Protein AF-A0A0G4NE20-F1 (afdb_monomer_lite)

InterPro domains:
  IPR002293 Amino acid/polyamine transporter I [PF13520] (3-181)

Foldseek 3Di:
DQQLLVVLLVVLVVVVVVVVVVQVVLCVVDVDPLGPLVSLLVPPDPVCNVVRSVVRVVVVVVVVVVVLLVVLLVVLVVVVVVVCVVPVPDDDDPVNSVVSSVVVVVVVVVCVVPVVVVVVVVVVVVVVVVVVVCCVVVVCCVPPPDDDDPCCNNPDDDDPPPPVDSVVSSVVVSVVSVVVVVD

Sequence (183 aa):
GFAGLFWCFITTTAAYSTVVFSLAEMASMAPTSGGQYHWVSEFSPPSYQKVLSYASGWMTTLGWLASLASSVYVLAYQVQACINATNPDYAFTSWQITLLMWAILFLTVMFNTYGTPFFPQLETASLIGHIVGFFVVMIPLWVLCDKNSARDVFLTFQDQSGWENMGAAYLTSQIYIMWCCFG

Secondary structure (DSSP, 8-state):
-HHHHHHHHHHHHHHHHHHHHHHHHHHHH---TTHHHHHHHHHS-TTTHHHHHHHHHHHHHHHHHHHHHHHHHHHHHHHHHHHHHH-TT----HHHHHHHHHHHHHHHHHHHHH-GGGHHHHHHHHHHHHHHHHHHHHHHHHHHSPPPPHHHHHT-----SSSS-HHHHHHHHHHHHHHHHH-

Structure (mmCIF, N/CA/C/O backbone):
data_AF-A0A0G4NE20-F1
#
_entry.id   AF-A0A0G4NE20-F1
#
loop_
_atom_site.group_PDB
_atom_site.id
_atom_site.type_symbol
_atom_site.label_atom_id
_atom_site.label_alt_id
_atom_site.label_comp_id
_atom_site.label_asym_id
_atom_site.label_entity_id
_atom_site.label_seq_id
_atom_site.pdbx_PDB_ins_code
_atom_site.Cartn_x
_atom_site.Cartn_y
_atom_site.Cartn_z
_atom_site.occupancy
_atom_site.B_iso_or_equiv
_atom_site.auth_seq_id
_atom_site.auth_comp_id
_atom_site.auth_asym_id
_atom_site.auth_atom_id
_atom_site.pdbx_PDB_model_num
ATOM 1 N N . GLY A 1 1 ? 18.383 -1.541 -1.805 1.00 82.62 1 GLY A N 1
ATOM 2 C CA . GLY A 1 1 ? 18.893 -2.826 -2.345 1.00 82.62 1 GLY A CA 1
ATOM 3 C C . GLY A 1 1 ? 17.939 -3.971 -2.027 1.00 82.62 1 GLY A C 1
ATOM 4 O O . GLY A 1 1 ? 17.052 -3.774 -1.199 1.00 82.62 1 GLY A O 1
ATOM 5 N N . PHE A 1 2 ? 18.116 -5.148 -2.641 1.00 88.38 2 PHE A N 1
ATOM 6 C CA . PHE A 1 2 ? 17.200 -6.298 -2.504 1.00 88.38 2 PHE A CA 1
ATOM 7 C C . PHE A 1 2 ? 17.008 -6.767 -1.052 1.00 88.38 2 PHE A C 1
ATOM 9 O O . PHE A 1 2 ? 15.869 -6.941 -0.626 1.00 88.38 2 PHE A O 1
ATOM 16 N N . ALA A 1 3 ? 18.091 -6.856 -0.269 1.00 90.25 3 ALA A N 1
ATOM 17 C CA . ALA A 1 3 ? 18.021 -7.224 1.151 1.00 90.25 3 ALA A CA 1
ATOM 18 C C . ALA A 1 3 ? 17.186 -6.249 1.981 1.00 90.25 3 ALA A C 1
ATOM 20 O O . ALA A 1 3 ? 16.398 -6.668 2.827 1.00 90.25 3 ALA A O 1
ATOM 21 N N . GLY A 1 4 ? 17.309 -4.950 1.697 1.00 90.19 4 GLY A N 1
ATOM 22 C CA . GLY A 1 4 ? 16.491 -3.920 2.331 1.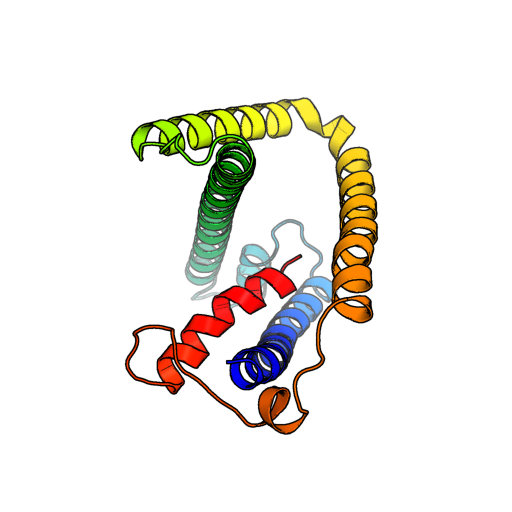00 90.19 4 GLY A CA 1
ATOM 23 C C . GLY A 1 4 ? 15.007 -4.160 2.082 1.00 90.19 4 GLY A C 1
ATOM 24 O O . GLY A 1 4 ? 14.246 -4.221 3.037 1.00 90.19 4 GLY A O 1
ATOM 25 N N . LEU A 1 5 ? 14.615 -4.375 0.822 1.00 88.94 5 LEU A N 1
ATOM 26 C CA . LEU A 1 5 ? 13.220 -4.631 0.456 1.00 88.94 5 LEU A CA 1
ATOM 27 C C . LEU A 1 5 ? 12.686 -5.918 1.101 1.00 88.94 5 LEU A C 1
ATOM 29 O O . LEU A 1 5 ? 11.608 -5.894 1.687 1.00 88.94 5 LEU A O 1
ATOM 33 N N . PHE A 1 6 ? 13.446 -7.017 1.041 1.00 92.38 6 PHE A N 1
ATOM 34 C CA . PHE A 1 6 ? 13.038 -8.303 1.610 1.00 92.38 6 PHE A CA 1
ATOM 35 C C . PHE A 1 6 ? 12.815 -8.213 3.125 1.00 92.38 6 PHE A C 1
ATOM 37 O O . PHE A 1 6 ? 11.741 -8.546 3.622 1.00 92.38 6 PHE A O 1
ATOM 44 N N . TRP A 1 7 ? 13.809 -7.725 3.871 1.00 92.88 7 TRP A N 1
ATOM 45 C CA . TRP A 1 7 ? 13.702 -7.645 5.326 1.00 92.88 7 TRP A CA 1
ATOM 46 C C . TRP A 1 7 ? 12.710 -6.580 5.776 1.00 92.88 7 TRP A C 1
ATOM 48 O O . TRP A 1 7 ? 12.020 -6.795 6.765 1.00 92.88 7 TRP A O 1
ATOM 58 N N . CYS A 1 8 ? 12.615 -5.453 5.068 1.00 92.94 8 CYS A N 1
ATOM 59 C CA . CYS A 1 8 ? 11.591 -4.444 5.334 1.00 92.94 8 CYS A CA 1
ATOM 60 C C . CYS A 1 8 ? 10.193 -5.039 5.134 1.00 92.94 8 CYS A C 1
ATOM 62 O O . CYS A 1 8 ? 9.337 -4.865 5.994 1.00 92.94 8 CYS A O 1
ATOM 64 N N . PHE A 1 9 ? 9.981 -5.844 4.086 1.00 92.94 9 PHE A N 1
ATOM 65 C CA . PHE A 1 9 ? 8.699 -6.510 3.863 1.00 92.94 9 PHE A CA 1
ATOM 66 C C . PHE A 1 9 ? 8.301 -7.397 5.049 1.00 92.94 9 PHE A C 1
ATOM 68 O O . PHE A 1 9 ? 7.190 -7.281 5.569 1.00 92.94 9 PHE A O 1
ATOM 75 N N . ILE A 1 10 ? 9.223 -8.242 5.517 1.00 94.31 10 ILE A N 1
ATOM 76 C CA . ILE A 1 10 ? 8.976 -9.154 6.641 1.00 94.31 10 ILE A CA 1
ATOM 77 C C . ILE A 1 10 ? 8.708 -8.388 7.941 1.00 94.31 10 ILE A C 1
ATOM 79 O O . ILE A 1 10 ? 7.722 -8.676 8.622 1.00 94.31 10 ILE A O 1
ATOM 83 N N . THR A 1 11 ? 9.549 -7.412 8.295 1.00 94.25 11 THR A N 1
ATOM 84 C CA . THR A 1 11 ? 9.387 -6.677 9.560 1.00 94.25 11 THR A CA 1
ATOM 85 C C . THR A 1 11 ? 8.141 -5.798 9.557 1.00 94.25 11 THR A C 1
ATOM 87 O O . THR A 1 11 ? 7.413 -5.792 10.549 1.00 94.25 11 THR A O 1
ATOM 90 N N . THR A 1 12 ? 7.846 -5.110 8.450 1.00 94.38 12 THR A N 1
ATOM 91 C CA . THR A 1 12 ? 6.640 -4.287 8.315 1.00 94.38 12 THR A CA 1
ATOM 92 C C . THR A 1 12 ? 5.385 -5.144 8.362 1.00 94.38 12 THR A C 1
ATOM 94 O O . THR A 1 12 ? 4.467 -4.799 9.097 1.00 94.38 12 THR A O 1
ATOM 97 N N . THR A 1 13 ? 5.351 -6.285 7.667 1.00 93.38 13 THR A N 1
ATOM 98 C CA . THR A 1 13 ? 4.192 -7.194 7.707 1.00 93.38 13 THR A CA 1
ATOM 99 C C . THR A 1 13 ? 3.971 -7.742 9.115 1.00 93.38 13 THR A C 1
ATOM 101 O O . THR A 1 13 ? 2.843 -7.736 9.607 1.00 93.38 13 THR A O 1
ATOM 104 N N . ALA A 1 14 ? 5.035 -8.170 9.801 1.00 94.38 14 ALA A N 1
ATOM 105 C CA . ALA A 1 14 ? 4.938 -8.678 11.168 1.00 94.38 14 ALA A CA 1
ATOM 106 C C . ALA A 1 14 ? 4.434 -7.603 12.147 1.00 94.38 14 ALA A C 1
ATOM 108 O O . ALA A 1 14 ? 3.520 -7.863 12.930 1.00 94.38 14 ALA A O 1
ATOM 109 N N . ALA A 1 15 ? 4.977 -6.385 12.071 1.00 93.38 15 ALA A N 1
ATOM 110 C CA . ALA A 1 15 ? 4.536 -5.264 12.896 1.00 93.38 15 ALA A CA 1
ATOM 111 C C . ALA A 1 15 ? 3.081 -4.872 12.589 1.00 93.38 15 ALA A C 1
ATOM 113 O O . ALA A 1 15 ? 2.263 -4.765 13.502 1.00 93.38 15 ALA A O 1
ATOM 114 N N . TYR A 1 16 ? 2.728 -4.727 11.312 1.00 92.56 16 TYR A N 1
ATOM 115 C CA . TYR A 1 16 ? 1.376 -4.372 10.883 1.00 92.56 16 TYR A CA 1
ATOM 116 C C . TYR A 1 16 ? 0.338 -5.433 11.277 1.00 92.56 16 TYR A C 1
ATOM 118 O O . TYR A 1 16 ? -0.766 -5.088 11.692 1.00 92.56 16 TYR A O 1
ATOM 126 N N . SER A 1 17 ? 0.708 -6.718 11.263 1.00 93.19 17 SER A N 1
ATOM 127 C CA . SER A 1 17 ? -0.176 -7.814 11.686 1.00 93.19 17 SER A CA 1
ATOM 128 C C . SER A 1 17 ? -0.659 -7.647 13.128 1.00 93.19 17 SER A C 1
ATOM 130 O O . SER A 1 17 ? -1.807 -7.959 13.420 1.00 93.19 17 SER A O 1
ATOM 132 N N . THR A 1 18 ? 0.170 -7.104 14.028 1.00 94.56 18 THR A N 1
ATOM 133 C CA . THR A 1 18 ? -0.255 -6.826 15.415 1.00 94.56 18 THR A CA 1
ATOM 134 C C . THR A 1 18 ? -1.388 -5.805 15.479 1.00 94.56 18 THR A C 1
ATOM 136 O O . THR A 1 18 ? -2.353 -6.005 16.211 1.00 94.56 18 THR A O 1
ATOM 139 N N . VAL A 1 19 ? -1.326 -4.765 14.641 1.00 92.00 19 VAL A N 1
ATOM 140 C CA . VAL A 1 19 ? -2.385 -3.756 14.512 1.00 92.00 19 VAL A CA 1
ATOM 141 C C . VAL A 1 19 ? -3.655 -4.393 13.951 1.00 92.00 19 VAL A C 1
ATOM 143 O O . VAL A 1 19 ? -4.742 -4.168 14.481 1.00 92.00 19 VAL A O 1
ATOM 146 N N . VAL A 1 20 ? -3.521 -5.229 12.917 1.00 92.12 20 VAL A N 1
ATOM 147 C CA . VAL A 1 20 ? -4.651 -5.956 12.319 1.00 92.12 20 VAL A CA 1
ATOM 148 C C . VAL A 1 20 ? -5.299 -6.904 13.330 1.00 92.12 20 VAL A C 1
ATOM 150 O O . VAL A 1 20 ? -6.523 -6.938 13.415 1.00 92.12 20 VAL A O 1
ATOM 153 N N . PHE A 1 21 ? -4.520 -7.624 14.141 1.00 94.06 21 PHE A N 1
ATOM 154 C CA . PHE A 1 21 ? -5.061 -8.498 15.184 1.00 94.06 21 PHE A CA 1
ATOM 155 C C . PHE A 1 21 ? -5.817 -7.719 16.263 1.00 94.06 21 PHE A C 1
ATOM 157 O O . PHE A 1 21 ? -6.910 -8.137 16.641 1.00 94.06 21 PHE A O 1
ATOM 164 N N . SER A 1 22 ? -5.311 -6.564 16.706 1.00 92.75 22 SER A N 1
ATOM 165 C CA . SER A 1 22 ? -6.052 -5.700 17.637 1.00 92.75 22 SER A CA 1
ATOM 166 C C . SER A 1 22 ? -7.362 -5.180 17.031 1.00 92.75 22 SER A C 1
ATOM 168 O O . SER A 1 22 ? -8.385 -5.131 17.712 1.00 92.75 22 SER A O 1
ATOM 170 N N . LEU A 1 23 ? -7.366 -4.821 15.742 1.00 90.94 23 LEU A N 1
ATOM 171 C CA . LEU A 1 23 ? -8.593 -4.431 15.034 1.00 90.94 23 LEU A CA 1
ATOM 172 C C . LEU A 1 23 ? -9.571 -5.605 14.900 1.00 90.94 23 LEU A C 1
ATOM 174 O O . LEU A 1 23 ? -10.774 -5.410 15.064 1.00 90.94 23 LEU A O 1
ATOM 178 N N . ALA A 1 24 ? -9.069 -6.812 14.641 1.00 91.62 24 ALA A N 1
ATOM 179 C CA . ALA A 1 24 ? -9.879 -8.020 14.550 1.00 91.62 24 ALA A CA 1
ATOM 180 C C . ALA A 1 24 ? -10.542 -8.365 15.892 1.00 91.62 24 ALA A C 1
ATOM 182 O O . ALA A 1 24 ? -11.720 -8.718 15.916 1.00 91.62 24 ALA A O 1
ATOM 183 N N . GLU A 1 25 ? -9.827 -8.205 17.009 1.00 93.38 25 GLU A N 1
ATOM 184 C CA . GLU A 1 25 ? -10.388 -8.384 18.351 1.00 93.38 25 GLU A CA 1
ATOM 185 C C . GLU A 1 25 ? -11.535 -7.394 18.602 1.00 93.38 25 GLU A C 1
ATOM 187 O O . GLU A 1 25 ? -12.643 -7.809 18.950 1.00 93.38 25 GLU A O 1
ATOM 192 N N . MET A 1 26 ? -11.328 -6.103 18.323 1.00 90.94 26 MET A N 1
ATOM 193 C CA . MET A 1 26 ? -12.383 -5.088 18.460 1.00 90.94 26 MET A CA 1
ATOM 194 C C . MET A 1 26 ? -13.587 -5.363 17.551 1.00 90.94 26 MET A C 1
ATOM 196 O O . MET A 1 26 ? -14.728 -5.274 18.007 1.00 90.94 26 MET A O 1
ATOM 200 N N . ALA A 1 27 ? -13.349 -5.757 16.298 1.00 90.81 27 ALA A N 1
ATOM 201 C CA . ALA A 1 27 ? -14.407 -6.132 15.365 1.00 90.81 27 ALA A CA 1
ATOM 202 C C . ALA A 1 27 ? -15.194 -7.366 15.837 1.00 90.81 27 ALA A C 1
ATOM 204 O O . ALA A 1 27 ? -16.404 -7.434 15.621 1.00 90.81 27 ALA A O 1
ATOM 205 N N . SER A 1 28 ? -14.534 -8.318 16.5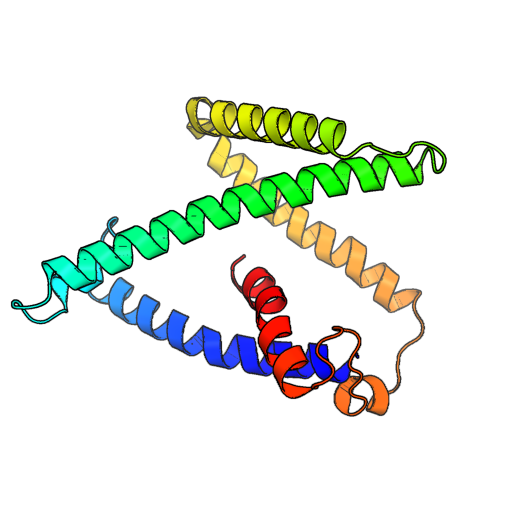08 1.00 91.62 28 SER A N 1
ATOM 206 C CA . SER A 1 28 ? -15.185 -9.507 17.070 1.00 91.62 28 SER A CA 1
ATOM 207 C C . SER A 1 28 ? -16.054 -9.194 18.294 1.00 91.62 28 SER A C 1
ATOM 209 O O . SER A 1 28 ? -17.108 -9.803 18.466 1.00 91.62 28 SER A O 1
ATOM 211 N N . MET A 1 29 ? -15.642 -8.225 19.121 1.00 91.06 29 MET A N 1
ATOM 212 C CA . MET A 1 29 ? -16.391 -7.804 20.310 1.00 91.06 29 MET A CA 1
ATOM 213 C C . MET A 1 29 ? -17.576 -6.901 19.959 1.00 91.06 29 MET A C 1
ATOM 215 O O . MET A 1 29 ? -18.652 -7.035 20.539 1.00 91.06 29 MET A O 1
ATOM 219 N N . ALA A 1 30 ? -17.376 -5.965 19.030 1.00 87.94 30 ALA A N 1
ATOM 220 C CA . ALA A 1 30 ? -18.352 -4.942 18.681 1.00 87.94 30 ALA A CA 1
ATOM 221 C C . ALA A 1 30 ? -18.388 -4.733 17.156 1.00 87.94 30 ALA A C 1
ATOM 223 O O . ALA A 1 30 ? -17.779 -3.786 16.649 1.00 87.94 30 ALA A O 1
ATOM 224 N N . PRO A 1 31 ? -19.108 -5.581 16.399 1.00 84.12 31 PRO A N 1
ATOM 225 C CA . PRO A 1 31 ? -19.230 -5.434 14.953 1.00 84.12 31 PRO A CA 1
ATOM 226 C C . PRO A 1 31 ? -20.151 -4.248 14.628 1.00 84.12 31 PRO A C 1
ATOM 228 O O . PRO A 1 31 ? -21.357 -4.402 14.444 1.00 84.12 31 PRO A O 1
ATOM 231 N N . THR A 1 32 ? -19.590 -3.040 14.593 1.00 82.69 32 THR A N 1
ATOM 232 C CA . THR A 1 32 ? -20.325 -1.804 14.297 1.00 82.69 32 THR A CA 1
ATOM 233 C C . THR A 1 32 ? -19.847 -1.192 12.985 1.00 82.69 32 THR A C 1
ATOM 235 O O . THR A 1 32 ? -18.668 -1.244 12.636 1.00 82.69 32 THR A O 1
ATOM 238 N N . SER A 1 33 ? -20.760 -0.553 12.251 1.00 77.44 33 SER A N 1
ATOM 239 C CA . SER A 1 33 ? -20.435 0.164 11.009 1.00 77.44 33 SER A CA 1
ATOM 240 C C . SER A 1 33 ? -19.626 1.446 11.239 1.00 77.44 33 SER A C 1
ATOM 242 O O . SER A 1 33 ? -19.129 2.033 10.283 1.00 77.44 33 SER A O 1
ATOM 244 N N . GLY A 1 34 ? -19.503 1.897 12.493 1.00 72.56 34 GLY A N 1
ATOM 245 C CA . GLY A 1 34 ? -18.711 3.069 12.870 1.00 72.56 34 GLY A CA 1
ATOM 246 C C . GLY A 1 34 ? -17.205 2.796 12.967 1.00 72.56 34 GLY A C 1
ATOM 247 O O . GLY A 1 34 ? -16.425 3.734 13.092 1.00 72.56 34 GLY A O 1
ATOM 248 N N . GLY A 1 35 ? -16.771 1.535 12.901 1.00 83.00 35 GLY A N 1
ATOM 249 C CA . GLY A 1 35 ? -15.352 1.176 12.873 1.00 83.00 35 GLY A CA 1
ATOM 250 C C . GLY A 1 35 ? -14.538 1.776 14.028 1.00 83.00 35 GLY A C 1
ATOM 251 O O . GLY A 1 35 ? -14.990 1.841 15.171 1.00 83.00 35 GLY A O 1
ATOM 252 N N . GLN A 1 36 ? -13.322 2.238 13.721 1.00 86.25 36 GLN A N 1
ATOM 253 C CA . GLN A 1 36 ? -12.321 2.630 14.722 1.00 86.25 36 GLN A CA 1
ATOM 254 C C . GLN A 1 36 ? -12.790 3.735 15.678 1.00 86.25 36 GLN A C 1
ATOM 256 O O . GLN A 1 36 ? -12.635 3.584 16.888 1.00 86.25 36 GLN A O 1
ATOM 261 N N . TYR A 1 37 ? -13.405 4.819 15.186 1.00 87.44 37 TYR A N 1
ATOM 262 C CA . TYR A 1 37 ? -13.819 5.924 16.064 1.00 87.44 37 TYR A CA 1
ATOM 263 C C . TYR A 1 37 ? -14.923 5.499 17.043 1.00 87.44 37 TYR A C 1
ATOM 265 O O . TYR A 1 37 ? -14.976 5.998 18.172 1.00 87.44 37 TYR A O 1
ATOM 273 N N . HIS A 1 38 ? -15.781 4.562 16.625 1.00 88.94 38 HIS A N 1
ATOM 274 C CA . HIS A 1 38 ? -16.836 4.001 17.460 1.00 88.94 38 HIS A CA 1
ATOM 275 C C . HIS A 1 38 ? -16.258 3.063 18.522 1.00 88.94 38 HIS A C 1
ATOM 277 O O . HIS A 1 38 ? -16.626 3.166 19.691 1.00 88.94 38 HIS A O 1
ATOM 283 N N . TRP A 1 39 ? -15.311 2.194 18.159 1.00 91.12 39 TRP A N 1
ATOM 284 C CA . TRP A 1 39 ? -14.606 1.355 19.137 1.00 91.12 39 TRP A CA 1
ATOM 285 C C . TRP A 1 39 ? -13.855 2.195 20.164 1.00 91.12 39 TRP A C 1
ATOM 287 O O . TRP A 1 39 ? -13.934 1.923 21.358 1.00 91.12 39 TRP A O 1
ATOM 297 N N . VAL A 1 40 ? -13.206 3.277 19.728 1.00 90.88 40 VAL A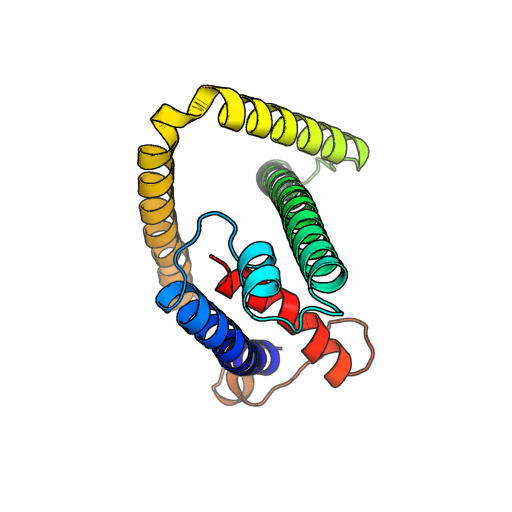 N 1
ATOM 298 C CA . VAL A 1 40 ? -12.561 4.211 20.654 1.00 90.88 40 VAL A CA 1
ATOM 299 C C . VAL A 1 40 ? -13.592 4.841 21.585 1.00 90.88 40 VAL A C 1
ATOM 301 O O . VAL A 1 40 ? -13.327 4.947 22.778 1.00 90.88 40 VAL A O 1
ATOM 304 N N . SER A 1 41 ? -14.777 5.215 21.097 1.00 88.69 41 SER A N 1
ATOM 305 C CA . SER A 1 41 ? -15.823 5.723 21.988 1.00 88.69 41 SER A CA 1
ATOM 306 C C . SER A 1 41 ? -16.369 4.667 22.953 1.00 88.69 41 SER A C 1
ATOM 308 O O . SER A 1 41 ? -16.771 5.031 24.044 1.00 88.69 41 SER A O 1
ATOM 310 N N . GLU A 1 42 ? -16.374 3.385 22.604 1.00 89.81 42 GLU A N 1
ATOM 311 C CA . GLU A 1 42 ? -16.929 2.344 23.479 1.00 89.81 42 GLU A CA 1
ATOM 312 C C . GLU A 1 42 ? -15.934 1.916 24.570 1.00 89.81 42 GLU A C 1
ATOM 314 O O . GLU A 1 42 ? -16.306 1.729 25.725 1.00 89.81 42 GLU A O 1
ATOM 319 N N . PHE A 1 43 ? -14.651 1.787 24.217 1.00 89.50 43 PHE A N 1
ATOM 320 C CA . PHE A 1 43 ? -13.648 1.152 25.081 1.00 89.50 43 PHE A CA 1
ATOM 321 C C . PHE A 1 43 ? -12.731 2.130 25.824 1.00 89.50 43 PHE A C 1
ATOM 323 O O . PHE A 1 43 ? -11.944 1.711 26.674 1.00 89.50 43 PHE A O 1
ATOM 330 N N . SER A 1 44 ? -12.786 3.428 25.519 1.00 91.25 44 SER A N 1
ATOM 331 C CA . SER A 1 44 ? -11.942 4.411 26.207 1.00 91.25 44 SER A CA 1
ATOM 332 C C . SER A 1 44 ? -12.562 4.911 27.522 1.00 91.25 44 SER A C 1
ATOM 334 O O . SER A 1 44 ? -13.783 4.900 27.688 1.00 91.25 44 SER A O 1
ATOM 336 N N . PRO A 1 45 ? -11.740 5.385 28.481 1.00 92.44 45 PRO A N 1
ATOM 337 C CA . PRO A 1 45 ? -12.246 5.921 29.740 1.00 92.44 45 PRO A CA 1
ATOM 338 C 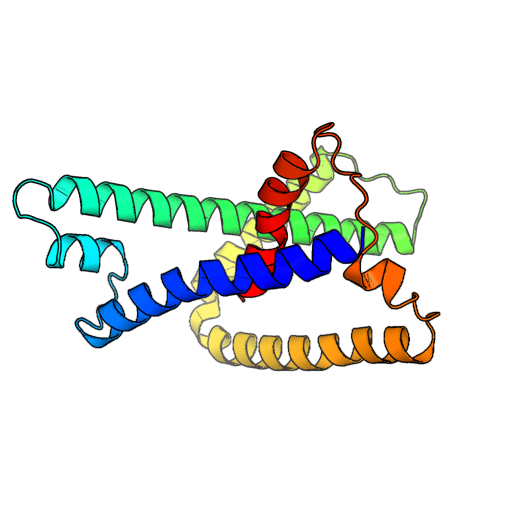C . PRO A 1 45 ? -13.222 7.094 29.521 1.00 92.44 45 PRO A C 1
ATOM 340 O O . PRO A 1 45 ? -12.936 7.963 28.686 1.00 92.44 45 PRO A O 1
ATOM 343 N N . PRO A 1 46 ? -14.301 7.217 30.325 1.00 91.75 46 PRO A N 1
ATOM 344 C CA . PRO A 1 46 ? -15.338 8.239 30.128 1.00 91.75 46 PRO A CA 1
ATOM 345 C C . PRO A 1 46 ? -14.816 9.683 30.061 1.00 91.75 46 PRO A C 1
ATOM 347 O O . PRO A 1 46 ? -15.389 10.531 29.380 1.00 91.75 46 PRO A O 1
ATOM 350 N N . SER A 1 47 ? -13.701 9.975 30.739 1.00 93.31 47 SER A N 1
ATOM 351 C CA . SER A 1 47 ? -13.071 11.301 30.754 1.00 93.31 47 SER A CA 1
ATOM 352 C C . SER A 1 47 ? -12.436 11.705 29.419 1.00 93.31 47 SER A C 1
ATOM 354 O O . SER A 1 47 ? -12.349 12.896 29.130 1.00 93.31 47 SER A O 1
ATOM 356 N N . TYR A 1 48 ? -11.991 10.741 28.606 1.00 92.88 48 TYR A N 1
ATOM 357 C CA . TYR A 1 48 ? -11.268 10.988 27.348 1.00 92.88 48 TYR A CA 1
ATOM 358 C C . TYR A 1 48 ? -12.035 10.536 26.103 1.00 92.88 48 TYR A C 1
ATOM 360 O O . TYR A 1 48 ? -11.615 10.830 24.984 1.00 92.88 48 TYR A O 1
ATOM 368 N N . GLN A 1 49 ? -13.180 9.882 26.293 1.00 92.12 49 GLN A N 1
ATOM 369 C CA . GLN A 1 49 ? -13.968 9.232 25.253 1.00 92.12 49 GLN A CA 1
ATOM 370 C C . GLN A 1 49 ? -14.236 10.100 24.026 1.00 92.12 49 GLN A C 1
ATOM 372 O O . GLN A 1 49 ? -13.942 9.707 22.896 1.00 92.12 49 GLN A O 1
ATOM 377 N N . LYS A 1 50 ? -14.742 11.318 24.243 1.00 91.88 50 LYS A N 1
ATOM 378 C CA . LYS A 1 50 ? -15.055 12.246 23.151 1.00 91.88 50 LYS A CA 1
ATOM 379 C C . LYS A 1 50 ? -13.795 12.656 22.394 1.00 91.88 50 LYS A C 1
ATOM 381 O O . LYS A 1 50 ? -13.769 12.580 21.173 1.00 91.88 50 LYS A O 1
ATOM 386 N N . VAL A 1 51 ? -12.748 13.066 23.112 1.00 94.44 51 VAL A N 1
ATOM 387 C CA . VAL A 1 51 ? -11.511 13.578 22.503 1.00 94.44 51 VAL A CA 1
ATOM 388 C C . VAL A 1 51 ? -10.819 12.492 21.682 1.00 94.44 51 VAL A C 1
ATOM 390 O O . VAL A 1 51 ? -10.456 12.740 20.535 1.00 94.44 51 VAL A O 1
ATOM 393 N N . LEU A 1 52 ? -10.685 11.283 22.233 1.00 93.44 52 LEU A N 1
ATOM 394 C CA . LEU A 1 52 ? -10.036 10.167 21.544 1.00 93.44 52 LEU A CA 1
ATOM 395 C C . LEU A 1 52 ? -10.853 9.691 20.337 1.00 93.44 52 LEU A C 1
ATOM 397 O O . LEU A 1 52 ? -10.276 9.433 19.282 1.00 93.44 52 LEU A O 1
ATOM 401 N N . SER A 1 53 ? -12.183 9.625 20.457 1.00 93.06 53 SER A N 1
ATOM 402 C CA . SER A 1 53 ? -13.055 9.243 19.340 1.00 93.06 53 SER A CA 1
ATOM 403 C C . SER A 1 53 ? -12.985 10.265 18.199 1.00 93.06 53 SER A C 1
ATOM 405 O O . SER A 1 53 ? -12.783 9.880 17.047 1.00 93.06 53 SER A O 1
ATOM 407 N N . TYR A 1 54 ? -13.033 11.569 18.507 1.00 93.50 54 TYR A N 1
ATOM 408 C CA . TYR A 1 54 ? -12.857 12.620 17.498 1.00 93.50 54 TYR A CA 1
ATOM 409 C C . TYR A 1 54 ? -11.479 12.564 16.841 1.00 93.50 54 TYR A C 1
ATOM 411 O O . TYR A 1 54 ? -11.390 12.661 15.618 1.00 93.50 54 TYR A O 1
ATOM 419 N N . ALA A 1 55 ? -10.412 12.389 17.624 1.00 94.12 55 ALA A N 1
ATOM 420 C CA . ALA A 1 55 ? -9.063 12.265 17.083 1.00 94.12 55 ALA A CA 1
ATOM 421 C C . ALA A 1 55 ? -8.953 11.057 16.138 1.00 94.12 55 ALA A C 1
ATOM 423 O O . ALA A 1 55 ? -8.467 11.203 15.019 1.00 94.12 55 ALA A O 1
ATOM 424 N N . SER A 1 56 ? -9.473 9.893 16.541 1.00 92.38 56 SER A N 1
ATOM 425 C CA . SER A 1 56 ? -9.505 8.692 15.699 1.00 92.38 56 SER A CA 1
ATOM 426 C C . SER A 1 56 ? -10.277 8.929 14.398 1.00 92.38 56 SER A C 1
ATOM 428 O O . SER A 1 56 ? -9.739 8.665 13.325 1.00 92.38 56 SER A O 1
ATOM 430 N N . GLY A 1 57 ? -11.483 9.502 14.466 1.00 92.00 57 GLY A N 1
ATOM 431 C CA . GLY A 1 57 ? -12.294 9.789 13.280 1.00 92.00 57 GLY A CA 1
ATOM 432 C C . GLY A 1 57 ? -11.627 10.768 12.307 1.00 92.00 57 GLY A C 1
ATOM 433 O O . GLY A 1 57 ? -11.647 10.550 11.092 1.00 92.00 57 GLY A O 1
ATOM 434 N N . TRP A 1 58 ? -10.977 11.816 12.823 1.00 94.44 58 TRP A N 1
ATOM 435 C CA . TRP A 1 58 ? -10.214 12.755 11.995 1.00 94.44 58 TRP A CA 1
ATOM 436 C C . TRP A 1 58 ? -9.010 12.094 11.329 1.00 94.44 58 TRP A C 1
ATOM 438 O O . TRP A 1 58 ? -8.800 12.297 10.134 1.00 94.44 58 TRP A O 1
ATOM 448 N N . MET A 1 59 ? -8.258 11.266 12.057 1.00 92.50 59 MET A N 1
ATOM 449 C CA . MET A 1 59 ? -7.123 10.534 11.489 1.00 92.50 59 MET A CA 1
ATOM 450 C C . MET A 1 59 ? -7.566 9.573 10.381 1.00 92.50 59 MET A C 1
ATOM 452 O O . MET A 1 59 ? -6.948 9.550 9.317 1.00 92.50 59 MET A O 1
ATOM 456 N N . THR A 1 60 ? -8.671 8.846 10.575 1.00 91.00 60 THR A N 1
ATOM 457 C CA . THR A 1 60 ? -9.253 7.987 9.533 1.00 91.00 60 THR A CA 1
ATOM 458 C C . THR A 1 60 ? -9.679 8.804 8.310 1.00 91.00 60 THR A C 1
ATOM 460 O O . THR A 1 60 ? -9.370 8.430 7.181 1.00 91.00 60 THR A O 1
ATOM 463 N N . THR A 1 61 ? -10.337 9.948 8.515 1.00 92.81 61 THR A N 1
ATOM 464 C CA . THR A 1 61 ? -10.789 10.824 7.418 1.00 92.81 61 THR A CA 1
ATOM 465 C C . THR A 1 61 ? -9.612 11.369 6.607 1.00 92.81 61 THR A C 1
ATOM 467 O O . THR A 1 61 ? -9.630 11.316 5.377 1.00 92.81 61 THR A O 1
ATOM 470 N N . LEU A 1 62 ? -8.562 11.852 7.279 1.00 94.12 62 LEU A N 1
ATOM 471 C CA . LEU A 1 62 ? -7.337 12.314 6.623 1.00 94.12 62 LEU A CA 1
ATOM 472 C C . LEU A 1 62 ? -6.641 11.181 5.860 1.00 94.12 62 LEU A C 1
ATOM 474 O O . LEU A 1 62 ? -6.168 11.409 4.749 1.00 94.12 62 LEU A O 1
ATOM 478 N N . GLY A 1 63 ? -6.627 9.967 6.419 1.00 90.62 63 GLY A N 1
ATOM 479 C CA . GLY A 1 63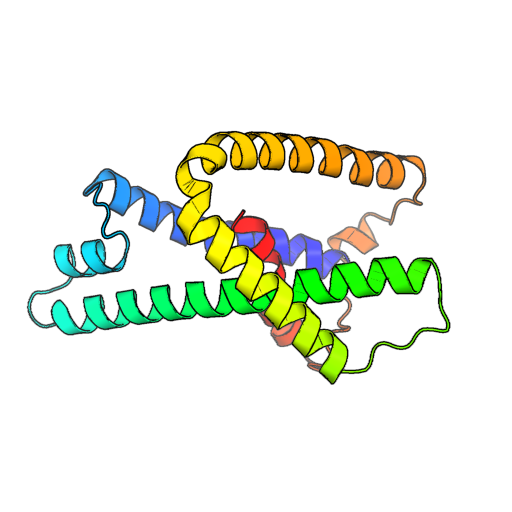 ? -6.105 8.776 5.749 1.00 90.62 63 GLY A CA 1
ATOM 480 C C . GLY A 1 63 ? -6.825 8.485 4.432 1.00 90.62 63 GLY A C 1
ATOM 481 O O . GLY A 1 63 ? -6.172 8.316 3.402 1.00 90.62 63 GLY A O 1
ATOM 482 N N . TRP A 1 64 ? -8.160 8.514 4.429 1.00 91.19 64 TRP A N 1
ATOM 483 C CA . TRP A 1 64 ? -8.951 8.315 3.210 1.00 91.19 64 TRP A CA 1
ATOM 484 C C . TRP A 1 64 ? -8.744 9.421 2.171 1.00 91.19 64 TRP A C 1
ATOM 486 O O . TRP A 1 64 ? -8.608 9.126 0.984 1.00 91.19 64 TRP A O 1
ATOM 496 N N . LEU A 1 65 ? -8.662 10.684 2.598 1.00 93.88 65 LEU A N 1
ATOM 497 C CA . LEU A 1 65 ? -8.382 11.805 1.694 1.00 93.88 65 LEU A CA 1
ATOM 498 C C . LEU A 1 65 ? -6.989 11.694 1.060 1.00 93.88 65 LEU A C 1
ATOM 500 O O . LEU A 1 65 ? -6.846 11.873 -0.151 1.00 93.88 65 LEU A O 1
ATOM 504 N N . ALA A 1 66 ? -5.971 11.370 1.860 1.00 92.12 66 ALA A N 1
ATOM 505 C CA . ALA A 1 66 ? -4.609 11.170 1.374 1.00 92.12 66 ALA A CA 1
ATOM 506 C C . ALA A 1 66 ? -4.515 9.962 0.430 1.00 92.12 66 ALA A C 1
ATOM 508 O O . ALA A 1 66 ? -3.831 10.036 -0.591 1.00 92.12 66 ALA A O 1
ATOM 509 N N . SER A 1 67 ? -5.237 8.880 0.736 1.00 90.19 67 SER A N 1
ATOM 510 C CA . SER A 1 67 ? -5.318 7.696 -0.119 1.00 90.19 67 SER A CA 1
ATOM 511 C C . SER A 1 67 ? -5.920 8.026 -1.482 1.00 90.19 67 SER A C 1
ATOM 513 O O . SER A 1 67 ? -5.272 7.777 -2.496 1.00 90.19 67 SER A O 1
ATOM 515 N N . LEU A 1 68 ? -7.069 8.708 -1.521 1.00 92.44 68 LEU A N 1
ATOM 516 C CA . LEU A 1 68 ? -7.684 9.144 -2.776 1.00 92.44 68 LEU A CA 1
ATOM 517 C C . LEU A 1 68 ? -6.742 10.037 -3.598 1.00 92.44 68 LEU A C 1
ATOM 519 O O . LEU A 1 68 ? -6.584 9.824 -4.802 1.00 92.44 68 LEU A O 1
ATOM 523 N N . ALA A 1 69 ? -6.100 11.019 -2.959 1.00 92.75 69 ALA A N 1
ATOM 524 C CA . ALA A 1 69 ? -5.158 11.911 -3.633 1.00 92.75 69 ALA A CA 1
ATOM 525 C C . ALA A 1 69 ? -3.966 11.142 -4.233 1.00 92.75 69 ALA A C 1
ATOM 527 O O . ALA A 1 69 ? -3.593 11.386 -5.383 1.00 92.75 69 ALA A O 1
ATOM 528 N N . SER A 1 70 ? -3.415 10.183 -3.482 1.00 92.12 70 SER A N 1
ATOM 529 C CA . SER A 1 70 ? -2.332 9.303 -3.933 1.00 92.12 70 SER A CA 1
ATOM 530 C C . SER A 1 70 ? -2.763 8.424 -5.113 1.00 92.12 70 SER A C 1
ATOM 532 O O . SER A 1 70 ? -2.075 8.378 -6.131 1.00 92.12 70 SER A O 1
ATOM 534 N N . SER A 1 71 ? -3.936 7.787 -5.045 1.00 91.75 71 SER A N 1
ATOM 535 C CA . SER A 1 71 ? -4.443 6.929 -6.124 1.00 91.75 71 SER A CA 1
ATOM 536 C C . SER A 1 71 ? -4.652 7.701 -7.427 1.00 91.75 71 SER A C 1
ATOM 538 O O . SER A 1 71 ? -4.240 7.243 -8.491 1.00 91.75 71 SER A O 1
ATOM 540 N N . VAL A 1 72 ? -5.244 8.898 -7.357 1.00 95.00 72 VAL A N 1
ATOM 541 C CA . VAL A 1 72 ? -5.446 9.754 -8.539 1.00 95.00 72 VAL A CA 1
ATOM 542 C C . VAL A 1 72 ? -4.106 10.195 -9.136 1.00 95.00 72 VAL A C 1
ATOM 544 O O . VAL A 1 72 ? -3.957 10.208 -10.360 1.00 95.00 72 VAL A O 1
ATOM 547 N N . TYR A 1 73 ? -3.121 10.510 -8.291 1.00 93.25 73 TYR A N 1
ATOM 548 C CA . TYR A 1 73 ? -1.761 10.820 -8.729 1.00 93.25 73 TYR A CA 1
ATOM 549 C C . TYR A 1 73 ? -1.127 9.634 -9.470 1.00 93.25 73 TYR A C 1
ATOM 551 O O . TYR A 1 73 ? -0.671 9.793 -10.603 1.00 93.25 73 TYR A O 1
ATOM 559 N N . VAL A 1 74 ? -1.159 8.433 -8.885 1.00 92.81 74 VAL A N 1
ATOM 560 C CA . VAL A 1 74 ? -0.591 7.222 -9.502 1.00 92.81 74 VAL A CA 1
ATOM 561 C C . VAL A 1 74 ? -1.258 6.920 -10.846 1.00 92.81 74 VAL A C 1
ATOM 563 O O . VAL A 1 74 ? -0.557 6.664 -11.823 1.00 92.81 74 VAL A O 1
ATOM 566 N N . LEU A 1 75 ? -2.587 7.019 -10.941 1.00 94.06 75 LEU A N 1
ATOM 567 C CA . LEU A 1 75 ? -3.310 6.796 -12.198 1.00 94.06 75 LEU A CA 1
ATOM 568 C C . LEU A 1 75 ? -2.905 7.796 -13.291 1.00 94.06 75 LEU A C 1
ATOM 570 O O . LEU A 1 75 ? -2.681 7.396 -14.435 1.00 94.06 75 LEU A O 1
ATOM 574 N N . ALA A 1 76 ? -2.769 9.081 -12.952 1.00 94.25 76 ALA A N 1
ATOM 575 C CA . ALA A 1 76 ? -2.340 10.099 -13.910 1.00 94.25 76 ALA A CA 1
ATOM 576 C C . ALA A 1 76 ? -0.920 9.824 -14.439 1.00 94.25 76 ALA A C 1
ATOM 578 O O . ALA A 1 76 ? -0.681 9.894 -15.648 1.00 94.25 76 ALA A O 1
ATOM 579 N N . TYR A 1 77 ? 0.007 9.441 -13.556 1.00 92.62 77 TYR A N 1
ATOM 580 C CA . TYR A 1 77 ? 1.370 9.071 -13.947 1.00 92.62 77 TYR A CA 1
ATOM 581 C C . TYR A 1 77 ? 1.434 7.751 -14.720 1.00 92.62 77 TYR A C 1
ATOM 583 O O . TYR A 1 77 ? 2.262 7.612 -15.618 1.00 92.62 77 TYR A O 1
ATOM 591 N N . GLN A 1 78 ? 0.537 6.804 -14.448 1.00 92.94 78 GLN A N 1
ATOM 592 C CA . GLN A 1 78 ? 0.455 5.561 -15.210 1.00 92.94 78 GLN A CA 1
ATOM 593 C C . GLN A 1 78 ? 0.023 5.820 -16.660 1.00 92.94 78 GLN A C 1
ATOM 595 O O . GLN A 1 78 ? 0.612 5.269 -17.589 1.00 92.94 78 GLN A O 1
ATOM 600 N N . VAL A 1 79 ? -0.961 6.701 -16.873 1.00 92.56 79 VAL A N 1
ATOM 601 C CA . VAL A 1 79 ? -1.372 7.131 -18.222 1.00 92.56 79 VAL A CA 1
ATOM 602 C C . VAL A 1 79 ? -0.217 7.825 -18.943 1.00 92.56 79 VAL A C 1
ATOM 604 O O . VAL A 1 79 ? 0.062 7.515 -20.102 1.00 92.56 79 VAL A O 1
ATOM 607 N N . GLN A 1 80 ? 0.494 8.719 -18.254 1.00 91.12 80 GLN A N 1
ATOM 608 C CA . GLN A 1 80 ? 1.694 9.358 -18.792 1.00 91.12 80 GLN A CA 1
ATOM 609 C C . GLN A 1 80 ? 2.760 8.327 -19.188 1.00 91.12 80 GLN A C 1
ATOM 611 O O . GLN A 1 80 ? 3.322 8.436 -20.276 1.00 91.12 80 GLN A O 1
ATOM 616 N N . ALA A 1 81 ? 3.018 7.321 -18.349 1.00 90.62 81 ALA A N 1
ATOM 617 C CA . ALA A 1 81 ? 3.988 6.268 -18.638 1.00 90.62 81 ALA A CA 1
ATOM 618 C C . ALA A 1 81 ? 3.617 5.482 -19.907 1.00 90.62 81 ALA A C 1
ATOM 620 O O . ALA A 1 81 ? 4.480 5.234 -20.748 1.00 90.62 81 ALA A O 1
ATOM 621 N N . CYS A 1 82 ? 2.332 5.161 -20.096 1.00 91.06 82 CYS A N 1
ATOM 622 C CA . CYS A 1 82 ? 1.843 4.504 -21.311 1.00 91.06 82 CYS A CA 1
ATOM 623 C C . CYS A 1 82 ? 2.038 5.368 -22.569 1.00 91.06 82 CYS A C 1
ATOM 625 O O . CYS A 1 82 ? 2.433 4.859 -23.619 1.00 91.06 82 CYS A O 1
ATOM 627 N N . ILE A 1 83 ? 1.784 6.677 -22.473 1.00 90.44 83 ILE A N 1
ATOM 628 C CA . ILE A 1 83 ? 1.973 7.605 -23.598 1.00 90.44 83 ILE A CA 1
ATOM 629 C C . ILE A 1 83 ? 3.458 7.746 -23.930 1.00 90.44 83 ILE A C 1
ATOM 631 O O . ILE A 1 83 ? 3.828 7.630 -25.096 1.00 90.44 83 ILE A O 1
ATOM 635 N N . ASN A 1 84 ? 4.305 7.918 -22.916 1.00 89.25 84 ASN A N 1
ATOM 636 C CA . ASN A 1 84 ? 5.751 8.038 -23.081 1.00 89.25 84 ASN A CA 1
ATOM 637 C C . ASN A 1 84 ? 6.366 6.783 -23.729 1.00 89.25 84 ASN A C 1
ATOM 639 O O . ASN A 1 84 ? 7.276 6.882 -24.544 1.00 89.25 84 ASN A O 1
ATOM 643 N N . ALA A 1 85 ? 5.824 5.595 -23.439 1.00 89.06 85 ALA A N 1
ATOM 644 C CA . ALA A 1 85 ? 6.250 4.354 -24.087 1.00 89.06 85 ALA A CA 1
ATOM 645 C C . ALA A 1 85 ? 5.973 4.324 -25.605 1.00 89.06 85 ALA A C 1
ATOM 647 O O . ALA A 1 85 ? 6.655 3.606 -26.333 1.00 89.06 85 ALA A O 1
ATOM 648 N N . THR A 1 86 ? 4.987 5.088 -26.089 1.00 88.75 86 THR A N 1
ATOM 649 C CA . THR A 1 86 ? 4.619 5.154 -27.517 1.00 88.75 86 THR A CA 1
ATOM 650 C C . THR A 1 86 ? 5.213 6.380 -28.214 1.00 88.75 86 THR A C 1
ATOM 652 O O . THR A 1 86 ? 5.574 6.311 -29.386 1.00 88.75 86 THR A O 1
ATOM 655 N N . ASN A 1 87 ? 5.317 7.505 -27.505 1.00 90.12 87 ASN A N 1
ATOM 656 C CA . ASN A 1 87 ? 5.888 8.754 -27.996 1.00 90.12 87 ASN A CA 1
ATOM 657 C C . ASN A 1 87 ? 6.879 9.321 -26.960 1.00 90.12 87 ASN A C 1
ATOM 659 O O . ASN A 1 87 ? 6.473 10.119 -26.110 1.00 90.12 87 ASN A O 1
ATOM 663 N N . PRO A 1 88 ? 8.162 8.922 -27.035 1.00 83.88 88 PRO A N 1
ATOM 664 C CA . PRO A 1 88 ? 9.181 9.296 -26.052 1.00 83.88 88 PRO A CA 1
ATOM 665 C C . PRO A 1 88 ? 9.486 10.798 -25.996 1.00 83.88 88 PRO A C 1
ATOM 667 O O . PRO A 1 88 ? 9.983 11.294 -24.988 1.00 83.88 88 PRO A O 1
ATOM 670 N N . ASP A 1 89 ? 9.188 11.531 -27.073 1.00 85.38 89 ASP A N 1
ATOM 671 C CA . ASP A 1 89 ? 9.463 12.967 -27.176 1.00 85.38 89 ASP A CA 1
ATOM 672 C C . ASP A 1 89 ? 8.348 13.825 -26.554 1.00 85.38 89 ASP A C 1
ATOM 674 O O . ASP A 1 89 ? 8.485 15.044 -26.405 1.00 85.38 89 ASP A O 1
ATOM 678 N N . TYR A 1 90 ? 7.220 13.211 -26.180 1.00 80.69 90 TYR A N 1
ATOM 679 C CA . TYR A 1 90 ? 6.104 13.924 -25.574 1.00 80.69 90 TYR A CA 1
ATOM 680 C C . TYR A 1 90 ? 6.312 14.113 -24.068 1.00 80.69 90 TYR A C 1
ATOM 682 O O . TYR A 1 90 ? 5.955 13.269 -23.244 1.00 80.69 90 TYR A O 1
ATOM 690 N N . ALA A 1 91 ? 6.845 15.275 -23.696 1.00 79.19 91 ALA A N 1
ATOM 691 C CA . ALA A 1 91 ? 6.963 15.678 -22.302 1.00 79.19 91 ALA A CA 1
ATOM 692 C C . ALA A 1 91 ? 5.647 16.283 -21.789 1.00 79.19 91 ALA A C 1
ATOM 694 O O . ALA A 1 91 ? 5.274 17.407 -22.132 1.00 79.19 91 ALA A O 1
ATOM 695 N N . PHE A 1 92 ? 4.962 15.554 -20.911 1.00 80.44 92 PHE A N 1
ATOM 696 C CA . PHE A 1 92 ? 3.846 16.105 -20.150 1.00 80.44 92 PHE A CA 1
ATOM 697 C C . PHE A 1 92 ? 4.333 17.209 -19.212 1.00 80.44 92 PHE A C 1
ATOM 699 O O . PHE A 1 92 ? 5.212 17.010 -18.374 1.00 80.44 92 PHE A O 1
ATOM 706 N N . THR A 1 93 ? 3.703 18.369 -19.313 1.00 87.88 93 THR A N 1
ATOM 707 C CA . THR A 1 93 ? 3.929 19.473 -18.377 1.00 87.88 93 THR A CA 1
ATOM 708 C C . THR A 1 93 ? 3.121 19.267 -17.096 1.00 87.88 93 THR A C 1
ATOM 710 O O . THR A 1 93 ? 2.044 18.668 -17.116 1.00 87.88 93 THR A O 1
ATOM 713 N N . SER A 1 94 ? 3.599 19.797 -15.965 1.00 88.25 94 SER A N 1
ATOM 714 C CA . SER A 1 94 ? 2.967 19.562 -14.657 1.00 88.25 94 SER A CA 1
ATOM 715 C C . SER A 1 94 ? 1.490 19.970 -14.607 1.00 88.25 94 SER A C 1
ATOM 717 O O . SER A 1 94 ? 0.690 19.289 -13.976 1.00 88.25 94 SER A O 1
ATOM 719 N N . TRP A 1 95 ? 1.090 21.036 -15.312 1.00 92.12 95 TRP A N 1
ATOM 720 C CA . TRP A 1 95 ? -0.314 21.464 -15.342 1.00 92.12 95 TRP A CA 1
ATOM 721 C C . TRP A 1 95 ? -1.219 20.483 -16.102 1.00 92.12 95 TRP A C 1
ATOM 723 O O . TRP A 1 95 ? -2.374 20.306 -15.718 1.00 92.12 95 TRP A O 1
ATOM 733 N N . GLN A 1 96 ? -0.709 19.811 -17.142 1.00 91.75 96 GLN A N 1
ATOM 734 C CA . GLN A 1 96 ? -1.467 18.793 -17.880 1.00 91.75 96 GLN A CA 1
ATOM 735 C C . GLN A 1 96 ? -1.737 17.572 -17.000 1.00 91.75 96 GLN A C 1
ATOM 737 O O . GLN A 1 96 ? -2.836 17.023 -17.037 1.00 91.75 96 GLN A O 1
ATOM 742 N N . ILE A 1 97 ? -0.762 17.190 -16.168 1.00 91.50 97 ILE A N 1
ATOM 743 C CA . ILE A 1 97 ? -0.931 16.120 -15.178 1.00 91.50 97 ILE A CA 1
ATOM 744 C C . ILE A 1 97 ? -2.015 16.515 -14.172 1.00 91.50 97 ILE A C 1
ATOM 746 O O . ILE A 1 97 ? -2.913 15.721 -13.909 1.00 91.50 97 ILE A O 1
ATOM 750 N N . THR A 1 98 ? -2.005 17.757 -13.676 1.00 93.44 98 THR A N 1
ATOM 751 C CA . THR A 1 98 ? -3.052 18.251 -12.767 1.00 93.44 98 THR A CA 1
ATOM 752 C C . THR A 1 98 ? -4.447 18.175 -13.391 1.00 93.44 98 THR A C 1
ATOM 754 O O . THR A 1 98 ? -5.388 17.733 -12.733 1.00 93.44 98 THR A O 1
ATOM 757 N N . LEU A 1 99 ? -4.604 18.554 -14.664 1.00 94.94 99 LEU A N 1
ATOM 758 C CA . LEU A 1 99 ? -5.896 18.435 -15.350 1.00 94.94 99 LEU A CA 1
ATOM 759 C C . LEU A 1 99 ? -6.336 16.979 -15.511 1.00 94.94 99 LEU A C 1
ATOM 761 O O . LEU A 1 99 ? -7.516 16.677 -15.336 1.00 94.94 99 LEU A O 1
ATOM 765 N N . LEU A 1 100 ? -5.400 16.075 -15.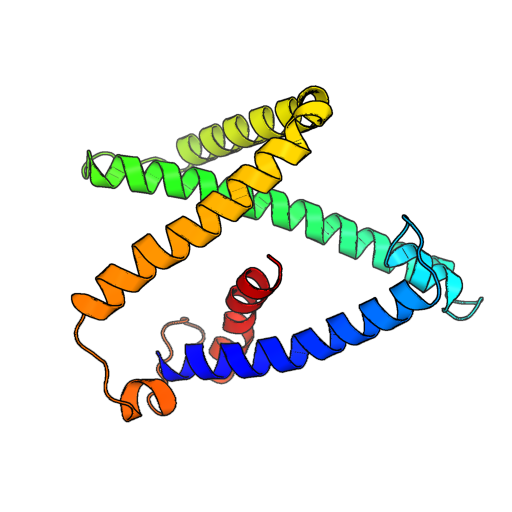807 1.00 94.69 100 LEU A N 1
ATOM 766 C CA . LEU A 1 100 ? -5.686 14.645 -15.878 1.00 94.69 100 LEU A CA 1
ATOM 767 C C . LEU A 1 100 ? -6.129 14.101 -14.514 1.00 94.69 100 LEU A C 1
ATOM 769 O O . LEU A 1 100 ? -7.112 13.366 -14.437 1.00 94.69 100 LEU A O 1
ATOM 773 N N . MET A 1 101 ? -5.466 14.519 -13.434 1.00 95.50 101 MET A N 1
ATOM 774 C CA . MET A 1 101 ? -5.867 14.186 -12.067 1.00 95.50 101 MET A CA 1
ATOM 775 C C . MET A 1 101 ? -7.287 14.683 -11.761 1.00 95.50 101 MET A C 1
ATOM 777 O O . MET A 1 101 ? -8.096 13.925 -11.228 1.00 95.50 101 MET A O 1
ATOM 781 N N . TRP A 1 102 ? -7.635 15.919 -12.132 1.00 95.94 102 TRP A N 1
ATOM 782 C CA . TRP A 1 102 ? -8.999 16.440 -11.963 1.00 95.94 102 TRP A CA 1
ATOM 783 C C . TRP A 1 102 ? -10.035 15.673 -12.786 1.00 95.94 102 TRP A C 1
ATOM 785 O O . TRP A 1 102 ? -11.124 15.401 -12.283 1.00 95.94 102 TRP A O 1
ATOM 795 N N . ALA A 1 103 ? -9.701 15.285 -14.018 1.00 96.19 103 ALA A N 1
ATOM 796 C CA . ALA A 1 103 ? -10.583 14.481 -14.858 1.00 96.19 103 ALA A CA 1
ATOM 797 C C . ALA A 1 103 ? -10.853 13.099 -14.238 1.00 96.19 103 ALA A C 1
ATOM 799 O O . ALA A 1 103 ? -12.009 12.681 -14.151 1.00 96.19 103 ALA A O 1
ATOM 800 N N . ILE A 1 104 ? -9.807 12.421 -13.749 1.00 95.88 104 ILE A N 1
ATOM 801 C CA . ILE A 1 104 ? -9.928 11.135 -13.044 1.00 95.88 104 ILE A CA 1
ATOM 802 C C . ILE A 1 104 ? -10.762 11.307 -11.772 1.00 95.88 104 ILE A C 1
ATOM 804 O O . ILE A 1 104 ? -11.671 10.520 -11.532 1.00 95.88 104 ILE A O 1
ATOM 808 N N . LEU A 1 105 ? -10.509 12.354 -10.982 1.00 95.69 105 LEU A N 1
ATOM 809 C CA . LEU A 1 105 ? -11.263 12.625 -9.758 1.00 95.69 105 LEU A CA 1
ATOM 810 C C . LEU A 1 105 ? -12.756 12.840 -10.040 1.00 95.69 105 LEU A C 1
ATOM 812 O O . LEU A 1 105 ? -13.595 12.259 -9.353 1.00 95.69 105 LEU A O 1
ATOM 816 N N . PHE A 1 106 ? -13.095 13.637 -11.057 1.00 95.56 106 PHE A N 1
ATOM 817 C CA . PHE A 1 106 ? -14.485 13.868 -11.452 1.00 95.56 106 PHE A CA 1
ATOM 818 C C . PHE A 1 106 ? -15.170 12.565 -11.876 1.00 95.56 106 PHE A C 1
ATOM 820 O O . PHE A 1 106 ? -16.280 12.275 -11.427 1.00 95.56 106 PHE A O 1
ATOM 827 N N . LEU A 1 107 ? -14.482 11.740 -12.671 1.00 93.25 107 LEU A N 1
ATOM 828 C CA . LEU A 1 107 ? -14.971 10.423 -13.067 1.00 93.25 107 LEU A CA 1
ATOM 829 C C . LEU A 1 107 ? -15.204 9.523 -11.844 1.00 93.25 107 LEU A C 1
ATOM 831 O O . LEU A 1 107 ? -16.277 8.932 -11.726 1.00 93.25 107 LEU A O 1
ATOM 835 N N . THR A 1 108 ? -14.265 9.479 -10.897 1.00 91.94 108 THR A N 1
ATOM 836 C CA . THR A 1 108 ? -14.408 8.722 -9.645 1.00 91.94 108 THR A CA 1
ATOM 837 C C . THR A 1 108 ? -15.622 9.179 -8.839 1.00 91.94 108 THR A C 1
ATOM 839 O O . THR A 1 108 ? -16.385 8.338 -8.371 1.00 91.94 108 THR A O 1
ATOM 842 N N . VAL A 1 109 ? -15.861 10.490 -8.715 1.00 92.75 109 VAL A N 1
ATOM 843 C CA . VAL A 1 109 ? -17.041 11.030 -8.014 1.00 92.75 109 VAL A CA 1
ATOM 844 C C . VAL A 1 109 ? -18.339 10.634 -8.721 1.00 92.75 109 VAL A C 1
ATOM 846 O O . VAL A 1 109 ? -19.288 10.206 -8.060 1.00 92.75 109 VAL A O 1
ATOM 849 N N . MET A 1 110 ? -18.389 10.719 -10.054 1.00 92.25 110 MET A N 1
ATOM 850 C CA . MET A 1 110 ? -19.565 10.290 -10.817 1.00 92.25 110 MET A CA 1
ATOM 851 C C . MET A 1 110 ? -19.843 8.794 -10.633 1.00 92.25 110 MET A C 1
ATOM 853 O O . MET A 1 110 ? -20.976 8.416 -10.333 1.00 92.25 110 MET A O 1
ATOM 857 N N . PHE A 1 111 ? -18.821 7.943 -10.752 1.00 89.25 111 PHE A N 1
ATOM 858 C CA . PHE A 1 111 ? -18.963 6.503 -10.523 1.00 89.25 111 PHE A CA 1
ATOM 859 C C . PHE A 1 111 ? -19.345 6.182 -9.078 1.00 89.25 111 PHE A C 1
ATOM 861 O O . PHE A 1 111 ? -20.167 5.300 -8.856 1.00 89.25 111 PHE A O 1
ATOM 868 N N . ASN A 1 112 ? -18.818 6.910 -8.094 1.00 89.88 112 ASN A N 1
ATOM 869 C CA . ASN A 1 112 ? -19.191 6.713 -6.696 1.00 89.88 112 ASN A CA 1
ATOM 870 C C . ASN A 1 112 ? -20.649 7.093 -6.412 1.00 89.88 112 ASN A C 1
ATOM 872 O O . ASN A 1 112 ? -21.322 6.410 -5.645 1.00 89.88 112 ASN A O 1
ATOM 876 N N . THR A 1 113 ? -21.153 8.124 -7.092 1.00 91.62 113 THR A N 1
ATOM 877 C CA . THR A 1 113 ? -22.523 8.620 -6.911 1.00 91.62 113 THR A CA 1
ATOM 878 C C . THR A 1 113 ? -23.563 7.756 -7.629 1.00 91.62 113 THR A C 1
ATOM 880 O O . THR A 1 113 ? -24.635 7.506 -7.084 1.00 91.62 113 THR A O 1
ATOM 883 N N . TYR A 1 114 ? -23.271 7.301 -8.853 1.00 90.31 114 TYR A N 1
ATOM 884 C CA . TYR A 1 114 ? -24.255 6.626 -9.717 1.00 90.31 114 TYR A CA 1
ATOM 885 C C . TYR A 1 114 ? -23.975 5.133 -9.946 1.00 90.31 114 TYR A C 1
ATOM 887 O O . TYR A 1 114 ? -24.849 4.403 -10.410 1.00 90.31 114 TYR A O 1
ATOM 895 N N . GLY A 1 115 ? -22.762 4.667 -9.649 1.00 85.38 115 GLY A N 1
ATOM 896 C CA . GLY A 1 115 ? -22.273 3.330 -9.989 1.00 85.38 115 GLY A CA 1
ATOM 897 C C . GLY A 1 115 ? -22.483 2.265 -8.916 1.00 85.38 115 GLY A C 1
ATOM 898 O O . GLY A 1 115 ? -22.038 1.138 -9.114 1.00 85.38 115 GLY A O 1
ATOM 899 N N . THR A 1 116 ? -23.170 2.573 -7.810 1.00 85.62 116 THR A N 1
ATOM 900 C CA . THR A 1 116 ? -23.374 1.640 -6.686 1.00 85.62 116 THR A CA 1
ATOM 901 C C . THR A 1 116 ? -23.860 0.245 -7.110 1.00 85.62 116 THR A C 1
ATOM 903 O O . THR A 1 116 ? -23.314 -0.734 -6.602 1.00 85.62 116 THR A O 1
ATOM 906 N N . PRO A 1 117 ? -24.804 0.093 -8.067 1.00 87.56 117 PRO A N 1
ATOM 907 C CA . PRO A 1 117 ? -25.255 -1.234 -8.498 1.00 87.56 117 PRO A CA 1
ATOM 908 C C . PRO A 1 117 ? -24.198 -2.068 -9.243 1.00 87.56 117 PRO A C 1
ATOM 910 O O . PRO A 1 117 ? -24.366 -3.279 -9.353 1.00 87.56 117 PRO A O 1
ATOM 913 N N . PHE A 1 118 ? -23.144 -1.435 -9.773 1.00 86.94 118 PHE A N 1
ATOM 914 C CA . PHE A 1 118 ? -22.077 -2.079 -10.551 1.00 86.94 118 PHE A CA 1
ATOM 915 C C . PHE A 1 118 ? -20.839 -2.430 -9.716 1.00 86.94 118 PHE A C 1
ATOM 917 O O . PHE A 1 118 ? -19.941 -3.119 -10.209 1.00 86.94 118 PHE A O 1
ATOM 924 N N . PHE A 1 119 ? -20.757 -1.951 -8.470 1.00 86.75 119 PHE A N 1
ATOM 925 C CA . PHE A 1 119 ? -19.586 -2.169 -7.624 1.00 86.75 119 PHE A CA 1
ATOM 926 C C . PHE A 1 119 ? -19.264 -3.640 -7.357 1.00 86.75 119 PHE A C 1
ATOM 928 O O . PHE A 1 119 ? -18.096 -3.991 -7.521 1.00 86.75 119 PHE A O 1
ATOM 935 N N . PRO A 1 120 ? -20.231 -4.524 -7.047 1.00 89.25 120 PRO A N 1
ATOM 936 C CA . PRO A 1 120 ? -19.910 -5.929 -6.792 1.00 89.25 120 PRO A CA 1
ATOM 937 C C . PRO A 1 120 ? -19.253 -6.623 -7.998 1.00 89.25 120 PRO A C 1
ATOM 939 O O . PRO A 1 120 ? -18.318 -7.416 -7.851 1.00 89.25 120 PRO A O 1
ATOM 942 N N . GLN A 1 121 ? -19.712 -6.310 -9.214 1.00 91.38 121 GLN A N 1
ATOM 943 C CA . GLN A 1 121 ? -19.144 -6.864 -10.444 1.00 91.38 121 GLN A CA 1
ATOM 944 C C . GLN A 1 121 ? -17.756 -6.283 -10.721 1.00 91.38 121 GLN A C 1
ATOM 946 O O . GLN A 1 121 ? -16.855 -7.028 -11.107 1.00 91.38 121 GLN A O 1
ATOM 951 N N . LEU A 1 122 ? -17.574 -4.974 -10.514 1.00 89.25 122 LEU A N 1
ATOM 952 C CA . LEU A 1 122 ? -16.284 -4.306 -10.693 1.00 89.25 122 LEU A CA 1
ATOM 953 C C . LEU A 1 122 ? -15.237 -4.840 -9.708 1.00 89.25 122 LEU A C 1
ATOM 955 O O . LEU A 1 122 ? -14.107 -5.096 -10.110 1.00 89.25 122 LEU A O 1
ATOM 959 N N . GLU A 1 123 ? -15.611 -5.047 -8.448 1.00 89.00 123 GLU A N 1
ATOM 960 C CA . GLU A 1 123 ? -14.742 -5.613 -7.414 1.00 89.00 123 GLU A CA 1
ATOM 961 C C . GLU A 1 123 ? -14.313 -7.039 -7.776 1.00 89.00 123 GLU A C 1
ATOM 963 O O . GLU A 1 123 ? -13.124 -7.356 -7.768 1.00 89.00 123 GLU A O 1
ATOM 968 N N . THR A 1 124 ? -15.263 -7.875 -8.207 1.00 92.62 124 THR A N 1
ATOM 969 C CA . THR A 1 124 ? -14.969 -9.244 -8.656 1.00 92.62 124 THR A CA 1
ATOM 970 C C . THR A 1 124 ? -14.045 -9.245 -9.878 1.00 92.62 124 THR A C 1
ATOM 972 O O . THR A 1 124 ? -13.065 -9.991 -9.922 1.00 92.62 124 THR A O 1
ATOM 975 N N . ALA A 1 125 ? -14.320 -8.392 -10.870 1.00 93.75 125 ALA A N 1
ATOM 976 C CA . ALA A 1 125 ? -13.481 -8.255 -12.058 1.00 93.75 125 ALA A CA 1
ATOM 977 C C . ALA A 1 125 ? -12.080 -7.733 -11.708 1.00 93.75 125 ALA A C 1
ATOM 979 O O . ALA A 1 125 ? -11.094 -8.224 -12.257 1.00 93.75 125 ALA A O 1
ATOM 980 N N . SER A 1 126 ? -11.988 -6.788 -10.770 1.00 90.62 126 SER A N 1
ATOM 981 C CA . SER A 1 126 ? -10.725 -6.269 -10.248 1.00 90.62 126 SER A CA 1
ATOM 982 C C . SER A 1 126 ? -9.919 -7.376 -9.579 1.00 90.62 126 SER A C 1
ATOM 984 O O . SER A 1 126 ? -8.753 -7.554 -9.922 1.00 90.62 126 SER A O 1
ATOM 986 N N . LEU A 1 127 ? -10.529 -8.179 -8.702 1.00 92.25 127 LEU A N 1
ATOM 987 C CA . LEU A 1 127 ? -9.856 -9.298 -8.040 1.00 92.25 127 LEU A CA 1
ATOM 988 C C . LEU A 1 127 ? -9.300 -10.301 -9.060 1.00 92.25 127 LEU A C 1
ATOM 990 O O . LEU A 1 127 ? -8.126 -10.665 -8.997 1.00 92.25 127 LEU A O 1
ATOM 994 N N . ILE A 1 128 ? -10.119 -10.708 -10.037 1.00 95.38 128 ILE A N 1
ATOM 995 C CA . ILE A 1 128 ? -9.682 -11.610 -11.113 1.00 95.38 128 ILE A CA 1
ATOM 996 C C . ILE A 1 128 ? -8.534 -10.971 -11.903 1.00 95.38 128 ILE A C 1
ATOM 998 O O . ILE A 1 128 ? -7.516 -11.621 -12.141 1.00 95.38 128 ILE A O 1
ATOM 1002 N N . GLY A 1 129 ? -8.668 -9.696 -12.272 1.00 94.56 129 GLY A N 1
ATOM 1003 C CA . GLY A 1 129 ? -7.654 -8.941 -13.003 1.00 94.56 129 GLY A CA 1
ATOM 1004 C C . GLY A 1 129 ? -6.324 -8.846 -12.257 1.00 94.56 129 GLY A C 1
ATOM 1005 O O . GLY A 1 129 ? -5.281 -9.051 -12.870 1.00 94.56 129 GLY A O 1
ATOM 1006 N N . HIS A 1 130 ? -6.343 -8.616 -10.943 1.00 91.38 130 HIS A N 1
ATOM 1007 C CA . HIS A 1 130 ? -5.136 -8.561 -10.114 1.00 91.38 130 HIS A CA 1
ATOM 1008 C C . HIS A 1 130 ? -4.469 -9.931 -9.981 1.00 91.38 130 HIS A C 1
ATOM 1010 O O . HIS A 1 130 ? -3.251 -10.023 -10.121 1.00 91.38 130 HIS A O 1
ATOM 1016 N N . ILE A 1 131 ? -5.241 -11.006 -9.780 1.00 94.38 131 ILE A N 1
ATOM 1017 C CA . ILE A 1 131 ? -4.698 -12.374 -9.723 1.00 94.38 131 ILE A CA 1
ATOM 1018 C C . ILE A 1 131 ? -4.054 -12.744 -11.064 1.00 94.38 131 ILE A C 1
ATOM 1020 O O . ILE A 1 131 ? -2.924 -13.229 -11.100 1.00 94.38 131 ILE A O 1
ATOM 1024 N N . VAL A 1 132 ? -4.740 -12.486 -12.179 1.00 96.44 132 VAL A N 1
ATOM 1025 C CA . VAL A 1 132 ? -4.196 -12.747 -13.520 1.00 96.44 132 VAL A CA 1
ATOM 1026 C C . VAL A 1 132 ? -2.967 -11.876 -13.778 1.00 96.44 132 VAL A C 1
ATOM 1028 O O . VAL A 1 132 ? -1.933 -12.393 -14.196 1.00 96.44 132 VAL A O 1
ATOM 1031 N N . GLY A 1 133 ? -3.047 -10.578 -13.483 1.00 94.00 133 GLY A N 1
ATOM 1032 C CA . GLY A 1 133 ? -1.953 -9.620 -13.631 1.00 94.00 133 GLY A CA 1
ATOM 1033 C C . GLY A 1 133 ? -0.711 -10.018 -12.836 1.00 94.00 133 GLY A C 1
ATOM 1034 O O . GLY A 1 133 ? 0.398 -9.947 -13.365 1.00 94.00 133 GLY A O 1
ATOM 1035 N N . PHE A 1 134 ? -0.890 -10.531 -11.615 1.00 93.50 134 PHE A N 1
ATOM 1036 C CA . PHE A 1 134 ? 0.195 -11.074 -10.804 1.00 93.50 134 PHE A CA 1
ATOM 1037 C C . PHE A 1 134 ? 0.955 -12.172 -11.553 1.00 93.50 134 PHE A C 1
ATOM 1039 O O . PHE A 1 134 ? 2.175 -12.088 -11.672 1.00 93.50 134 PHE A O 1
ATOM 1046 N N . PHE A 1 135 ? 0.261 -13.158 -12.130 1.00 96.06 135 PHE A N 1
ATOM 1047 C CA . PHE A 1 135 ? 0.918 -14.217 -12.905 1.00 96.06 135 PHE A CA 1
ATOM 1048 C C . PHE A 1 135 ? 1.508 -13.711 -14.226 1.00 96.06 135 PHE A C 1
ATOM 1050 O O . PHE A 1 135 ? 2.599 -14.138 -14.603 1.00 96.06 135 PHE A O 1
ATOM 1057 N N . VAL A 1 136 ? 0.832 -12.779 -14.904 1.00 96.06 136 VAL A N 1
ATOM 1058 C CA . VAL A 1 136 ? 1.320 -12.159 -16.149 1.00 96.06 136 VAL A CA 1
ATOM 1059 C C . VAL A 1 136 ? 2.629 -11.401 -15.927 1.00 96.06 136 VAL A C 1
ATOM 1061 O O . VAL A 1 136 ? 3.471 -11.399 -16.817 1.00 96.06 136 VAL A O 1
ATOM 1064 N N . VAL A 1 137 ? 2.839 -10.799 -14.755 1.00 93.94 137 VAL A N 1
ATOM 1065 C CA . VAL A 1 137 ? 4.106 -10.136 -14.405 1.00 93.94 137 VAL A CA 1
ATOM 1066 C C . VAL A 1 137 ? 5.122 -11.135 -13.842 1.00 93.94 137 VAL A C 1
ATOM 1068 O O . VAL A 1 137 ? 6.292 -11.119 -14.224 1.00 93.94 137 VAL A O 1
ATOM 1071 N N . MET A 1 138 ? 4.693 -12.033 -12.955 1.00 94.62 138 MET A N 1
ATOM 1072 C CA . MET A 1 138 ? 5.580 -12.952 -12.238 1.00 94.62 138 MET A CA 1
ATOM 1073 C C . MET A 1 138 ? 6.206 -14.014 -13.152 1.00 94.62 138 MET A C 1
ATOM 1075 O O . MET A 1 138 ? 7.406 -14.268 -13.040 1.00 94.62 138 MET A O 1
ATOM 1079 N N . ILE A 1 139 ? 5.443 -14.611 -14.077 1.00 96.31 139 ILE A N 1
ATOM 1080 C CA . ILE A 1 139 ? 5.939 -15.699 -14.938 1.00 96.31 139 ILE A CA 1
ATOM 1081 C C . ILE A 1 139 ? 7.060 -15.217 -15.879 1.00 96.31 139 ILE A C 1
ATOM 1083 O O . ILE A 1 139 ? 8.120 -15.847 -15.877 1.00 96.31 139 ILE A O 1
ATOM 1087 N N . PRO A 1 140 ? 6.916 -14.113 -16.645 1.00 95.50 140 PRO A N 1
ATOM 1088 C CA . PRO A 1 140 ? 8.002 -13.613 -17.485 1.00 95.50 140 PRO A CA 1
ATOM 1089 C C . PRO A 1 140 ? 9.240 -13.229 -16.680 1.00 95.50 140 PRO A C 1
ATOM 1091 O O . PRO A 1 140 ? 10.343 -13.581 -17.084 1.00 95.50 140 PRO A O 1
ATOM 1094 N N . LEU A 1 141 ? 9.081 -12.578 -15.522 1.00 93.62 141 LEU A N 1
ATOM 1095 C CA . LEU A 1 141 ? 10.219 -12.252 -14.657 1.00 93.62 141 LEU A CA 1
ATOM 1096 C C . LEU A 1 141 ? 10.928 -13.511 -14.148 1.00 93.62 141 LEU A C 1
ATOM 1098 O O . LEU A 1 141 ? 12.152 -13.534 -14.069 1.00 93.62 141 LEU A O 1
ATOM 1102 N N . TRP A 1 142 ? 10.186 -14.572 -13.834 1.00 93.12 142 TRP A N 1
ATOM 1103 C CA . TRP A 1 142 ? 10.771 -15.825 -13.363 1.00 93.12 142 TRP A CA 1
ATOM 1104 C C . TRP A 1 142 ? 11.511 -16.598 -14.463 1.00 93.12 142 TRP A C 1
ATOM 1106 O O . TRP A 1 142 ? 12.545 -17.214 -14.190 1.00 93.12 142 TRP A O 1
ATOM 1116 N N . VAL A 1 143 ? 10.989 -16.578 -15.692 1.00 96.19 143 VAL A N 1
ATOM 1117 C CA . VAL A 1 143 ? 11.538 -17.348 -16.819 1.00 96.19 143 VAL A CA 1
ATOM 1118 C C . VAL A 1 143 ? 12.650 -16.595 -17.551 1.00 96.19 143 VAL A C 1
ATOM 1120 O O . VAL A 1 143 ? 13.625 -17.221 -17.958 1.00 96.19 143 VAL A O 1
ATOM 1123 N N . LEU A 1 144 ? 12.509 -15.280 -17.738 1.00 96.00 144 LEU A N 1
ATOM 1124 C CA . LEU A 1 144 ? 13.375 -14.485 -18.617 1.00 96.00 144 LEU A CA 1
ATOM 1125 C C . LEU A 1 144 ? 14.475 -13.718 -17.879 1.00 96.00 144 LEU A C 1
ATOM 1127 O O . LEU A 1 144 ? 15.447 -13.321 -18.514 1.00 96.00 144 LEU A O 1
ATOM 1131 N N . CYS A 1 145 ? 14.319 -13.458 -16.579 1.00 92.38 145 CYS A N 1
ATOM 1132 C CA . CYS A 1 145 ? 15.260 -12.626 -15.833 1.00 92.38 145 CYS A CA 1
ATOM 1133 C C . CYS A 1 145 ? 16.373 -13.465 -15.192 1.00 92.38 145 CYS A C 1
ATOM 1135 O O . CYS A 1 145 ? 16.131 -14.553 -14.659 1.00 92.38 145 CYS A O 1
ATOM 1137 N N . ASP A 1 146 ? 17.591 -12.924 -15.184 1.00 93.50 146 ASP A N 1
ATOM 1138 C CA . ASP A 1 146 ? 18.711 -13.530 -14.473 1.00 93.50 146 ASP A CA 1
ATOM 1139 C C . ASP A 1 146 ? 18.476 -13.493 -12.957 1.00 93.50 146 ASP A C 1
ATOM 1141 O O . ASP A 1 146 ? 18.020 -12.504 -12.377 1.00 93.50 146 ASP A O 1
ATOM 1145 N N . LYS A 1 147 ? 18.790 -14.604 -12.288 1.00 90.19 147 LYS A N 1
ATOM 1146 C CA . LYS A 1 147 ? 18.558 -14.751 -10.848 1.00 90.19 147 LYS A CA 1
ATOM 1147 C C . LYS A 1 147 ? 19.702 -14.118 -10.067 1.00 90.19 147 LYS A C 1
ATOM 1149 O O . LYS A 1 147 ? 20.857 -14.509 -10.217 1.00 90.19 147 LYS A O 1
ATOM 1154 N N . ASN A 1 148 ? 19.359 -13.197 -9.170 1.00 90.25 148 ASN A N 1
ATOM 1155 C CA . ASN A 1 148 ? 20.311 -12.628 -8.220 1.00 90.25 148 ASN A CA 1
ATOM 1156 C C . ASN A 1 148 ? 20.831 -13.699 -7.250 1.00 90.25 148 ASN A C 1
ATOM 1158 O O . ASN A 1 148 ? 20.118 -14.646 -6.900 1.00 90.25 148 ASN A O 1
ATOM 1162 N N . SER A 1 149 ? 22.069 -13.536 -6.777 1.00 94.00 149 SER A N 1
ATOM 1163 C CA . SER A 1 149 ? 22.640 -14.447 -5.787 1.00 94.00 149 SER A CA 1
ATOM 1164 C C . SER A 1 149 ? 21.903 -14.333 -4.445 1.00 94.00 149 SER A C 1
ATOM 1166 O O . SER A 1 149 ? 21.428 -13.260 -4.069 1.00 94.00 149 SER A O 1
ATOM 1168 N N . ALA A 1 150 ? 21.844 -15.422 -3.671 1.00 92.00 150 ALA A N 1
ATOM 1169 C CA . ALA A 1 150 ? 21.216 -15.400 -2.345 1.00 92.00 150 ALA A CA 1
ATOM 1170 C C . ALA A 1 150 ? 21.863 -14.360 -1.411 1.00 92.00 150 ALA A C 1
ATOM 1172 O O . ALA A 1 150 ? 21.186 -13.741 -0.592 1.00 92.00 150 ALA A O 1
ATOM 1173 N N . ARG A 1 151 ? 23.171 -14.119 -1.563 1.00 91.88 151 ARG A N 1
ATOM 1174 C CA . ARG A 1 151 ? 23.876 -13.082 -0.807 1.00 91.88 151 ARG A CA 1
ATOM 1175 C C . ARG A 1 151 ? 23.345 -11.690 -1.149 1.00 91.88 151 ARG A C 1
ATOM 1177 O O . ARG A 1 151 ? 23.106 -10.907 -0.236 1.00 91.88 151 ARG A O 1
ATOM 1184 N N . ASP A 1 152 ? 23.105 -11.407 -2.425 1.00 90.38 152 ASP A N 1
ATOM 1185 C CA . ASP A 1 152 ? 22.588 -10.103 -2.847 1.00 90.38 152 ASP A CA 1
ATOM 1186 C C . ASP A 1 152 ? 21.156 -9.870 -2.380 1.00 90.38 152 ASP A C 1
ATOM 1188 O O . ASP A 1 152 ? 20.815 -8.773 -1.934 1.00 90.38 152 ASP A O 1
ATOM 1192 N N . VAL A 1 153 ? 20.340 -10.924 -2.417 1.00 91.44 153 VAL A N 1
ATOM 1193 C CA . VAL A 1 153 ? 18.942 -10.866 -1.987 1.00 91.44 153 VAL A CA 1
ATOM 1194 C C . VAL A 1 153 ? 18.806 -10.722 -0.475 1.00 91.44 153 VAL A C 1
ATOM 1196 O O . VAL A 1 153 ? 17.931 -9.985 -0.044 1.00 91.44 153 VAL A O 1
ATOM 1199 N N . PHE A 1 154 ? 19.638 -11.383 0.337 1.00 93.38 154 PHE A N 1
ATOM 1200 C CA . PHE A 1 154 ? 19.432 -11.422 1.793 1.00 93.38 154 PHE A CA 1
ATOM 1201 C C . PHE A 1 154 ? 20.409 -10.576 2.612 1.00 93.38 154 PHE A C 1
ATOM 1203 O O . PHE A 1 154 ? 20.077 -10.221 3.743 1.00 93.38 154 PHE A O 1
ATOM 1210 N N . LEU A 1 155 ? 21.598 -10.265 2.085 1.00 92.06 155 LEU A N 1
ATOM 1211 C CA . LEU A 1 155 ? 22.696 -9.677 2.865 1.00 92.06 155 LEU A CA 1
ATOM 1212 C C . LEU A 1 155 ? 23.245 -8.365 2.282 1.00 92.06 155 LEU A C 1
ATOM 1214 O O . LEU A 1 155 ? 23.897 -7.615 3.009 1.00 92.06 155 LEU A O 1
ATOM 1218 N N . THR A 1 156 ? 22.990 -8.054 1.008 1.00 91.06 156 THR A N 1
ATOM 1219 C CA . THR A 1 156 ? 23.493 -6.822 0.377 1.00 91.06 156 THR A CA 1
ATOM 1220 C C . THR A 1 156 ? 22.511 -5.660 0.551 1.00 91.06 156 THR A C 1
ATOM 1222 O O . THR A 1 156 ? 21.557 -5.477 -0.213 1.00 91.06 156 THR A O 1
ATOM 1225 N N . PHE A 1 157 ? 22.766 -4.830 1.563 1.00 88.38 157 PHE A N 1
ATOM 1226 C CA . PHE A 1 157 ? 22.031 -3.587 1.792 1.00 88.38 157 PHE A CA 1
ATOM 1227 C C . PHE A 1 157 ? 22.651 -2.435 1.003 1.00 88.38 157 PHE A C 1
ATOM 1229 O O . PHE A 1 157 ? 23.865 -2.260 0.967 1.00 88.38 157 PHE A O 1
ATOM 1236 N N . GLN A 1 158 ? 21.792 -1.640 0.370 1.00 87.62 158 GLN A N 1
ATOM 1237 C CA . GLN A 1 158 ? 22.181 -0.454 -0.388 1.00 87.62 158 GLN A CA 1
ATOM 1238 C C . GLN A 1 158 ? 21.144 0.630 -0.149 1.00 87.62 158 GLN A C 1
ATOM 1240 O O . GLN A 1 158 ? 19.948 0.373 -0.341 1.00 87.62 158 GLN A O 1
ATOM 1245 N N . ASP A 1 159 ? 21.623 1.807 0.234 1.00 84.69 159 ASP A N 1
ATOM 1246 C CA . ASP A 1 159 ? 20.818 3.006 0.392 1.00 84.69 159 ASP A CA 1
ATOM 1247 C C . ASP A 1 159 ? 20.866 3.814 -0.909 1.00 84.69 159 ASP A C 1
ATOM 1249 O O . ASP A 1 159 ? 21.935 4.196 -1.379 1.00 84.69 159 ASP A O 1
ATOM 1253 N N . GLN A 1 160 ? 19.697 4.026 -1.505 1.00 81.94 160 GLN A N 1
ATOM 1254 C CA . GLN A 1 160 ? 19.493 4.896 -2.670 1.00 81.94 160 GLN A CA 1
ATOM 1255 C C . GLN A 1 160 ? 18.412 5.946 -2.378 1.00 81.94 160 GLN A C 1
ATOM 1257 O O . GLN A 1 160 ? 17.854 6.552 -3.285 1.00 81.94 160 GLN A O 1
ATOM 1262 N N . SER A 1 161 ? 18.072 6.120 -1.103 1.00 80.38 161 SER A N 1
ATOM 1263 C CA . SER A 1 161 ? 16.934 6.917 -0.659 1.00 80.38 161 SER A CA 1
ATOM 1264 C C . SER A 1 161 ? 17.254 8.409 -0.520 1.00 80.38 161 SER A C 1
ATOM 1266 O O . SER A 1 161 ? 16.340 9.219 -0.408 1.00 80.38 161 SER A O 1
ATOM 1268 N N . GLY A 1 162 ? 18.542 8.772 -0.509 1.00 83.50 162 GLY A N 1
ATOM 1269 C CA . GLY A 1 162 ? 19.007 10.148 -0.318 1.00 83.50 162 GLY A CA 1
ATOM 1270 C C . GLY A 1 162 ? 19.014 10.625 1.139 1.00 83.50 162 GLY A C 1
ATOM 1271 O O . GLY A 1 162 ? 19.380 11.767 1.388 1.00 83.50 162 GLY A O 1
ATOM 1272 N N . TRP A 1 163 ? 18.657 9.771 2.106 1.00 82.19 163 TRP A N 1
ATOM 1273 C CA . TRP A 1 163 ? 18.628 10.119 3.535 1.00 82.19 163 TRP A CA 1
ATOM 1274 C C . TRP A 1 163 ? 20.001 10.086 4.224 1.00 82.19 163 TRP A C 1
ATOM 1276 O O . TRP A 1 163 ? 20.080 10.368 5.418 1.00 82.19 163 TRP A O 1
ATOM 1286 N N . GLU A 1 164 ? 21.058 9.692 3.503 1.00 85.38 164 GLU A N 1
ATOM 1287 C CA . GLU A 1 164 ? 22.439 9.504 3.998 1.00 85.38 164 GLU A CA 1
ATOM 1288 C C . GLU A 1 164 ? 22.553 8.591 5.242 1.00 85.38 164 GLU A C 1
ATOM 1290 O O . GLU A 1 164 ? 23.610 8.468 5.861 1.00 85.38 164 GLU A O 1
ATOM 1295 N N . ASN A 1 165 ? 21.464 7.911 5.610 1.00 88.56 165 ASN A N 1
ATOM 1296 C CA . ASN A 1 165 ? 21.330 7.087 6.796 1.00 88.56 165 ASN A CA 1
ATOM 1297 C C . ASN A 1 165 ? 20.435 5.888 6.479 1.00 88.56 165 ASN A C 1
ATOM 1299 O O . ASN A 1 165 ? 19.221 6.017 6.303 1.00 88.56 165 ASN A O 1
ATOM 1303 N N . MET A 1 166 ? 21.040 4.700 6.515 1.00 86.50 166 MET A N 1
ATOM 1304 C CA . MET A 1 166 ? 20.371 3.435 6.214 1.00 86.50 166 MET A CA 1
ATOM 1305 C C . MET A 1 166 ? 19.154 3.165 7.114 1.00 86.50 166 MET A C 1
ATOM 1307 O O . MET A 1 166 ? 18.176 2.582 6.660 1.00 86.50 166 MET A O 1
ATOM 1311 N N . GLY A 1 167 ? 19.184 3.579 8.384 1.00 88.56 167 GLY A N 1
ATOM 1312 C CA . GLY A 1 167 ? 18.059 3.403 9.303 1.00 88.56 167 GLY A CA 1
ATOM 1313 C C . GLY A 1 167 ? 16.866 4.284 8.932 1.00 88.56 167 GLY A C 1
ATOM 1314 O O . GLY A 1 167 ? 15.738 3.799 8.863 1.00 88.56 167 GLY A O 1
ATOM 1315 N N . ALA A 1 168 ? 17.112 5.559 8.623 1.00 88.81 168 ALA A N 1
ATOM 1316 C CA . ALA A 1 168 ? 16.068 6.469 8.145 1.00 88.81 168 ALA A CA 1
ATOM 1317 C C . ALA A 1 168 ? 15.514 6.021 6.780 1.00 88.81 168 ALA A C 1
ATOM 1319 O O . ALA A 1 168 ? 14.296 5.985 6.582 1.00 88.81 168 ALA A O 1
ATOM 1320 N N . ALA A 1 169 ? 16.393 5.586 5.873 1.00 89.88 169 ALA A N 1
ATOM 1321 C CA . ALA A 1 169 ? 16.026 4.975 4.598 1.00 89.88 169 ALA A CA 1
ATOM 1322 C C . ALA A 1 169 ? 15.127 3.743 4.791 1.00 89.88 169 ALA A C 1
ATOM 1324 O O . ALA A 1 169 ? 14.124 3.571 4.099 1.00 89.88 169 ALA A O 1
ATOM 1325 N N . TYR A 1 170 ? 15.458 2.890 5.763 1.00 89.88 170 TYR A N 1
ATOM 1326 C CA . TYR A 1 170 ? 14.687 1.691 6.071 1.00 89.88 170 TYR A CA 1
ATOM 1327 C C . TYR A 1 170 ? 13.291 2.026 6.603 1.00 89.88 170 TYR A C 1
ATOM 1329 O O . TYR A 1 170 ? 12.310 1.486 6.097 1.00 89.88 170 TYR A O 1
ATOM 1337 N N . LEU A 1 171 ? 13.190 2.940 7.576 1.00 89.88 171 LEU A N 1
ATOM 1338 C CA . LEU A 1 171 ? 11.913 3.352 8.171 1.00 89.88 171 LEU A CA 1
ATOM 1339 C C . LEU A 1 171 ? 10.992 4.026 7.148 1.00 89.88 171 LEU A C 1
ATOM 1341 O O . LEU A 1 171 ? 9.808 3.712 7.080 1.00 89.88 171 LEU A O 1
ATOM 1345 N N . THR A 1 172 ? 11.535 4.905 6.307 1.00 89.19 172 THR A N 1
ATOM 1346 C CA . THR A 1 172 ? 10.757 5.552 5.236 1.00 89.19 172 THR A CA 1
ATOM 1347 C C . THR A 1 172 ? 10.298 4.552 4.173 1.00 89.19 172 THR A C 1
ATOM 1349 O O . THR A 1 172 ? 9.195 4.681 3.643 1.00 89.19 172 THR A O 1
ATOM 1352 N N . SER A 1 173 ? 11.084 3.501 3.918 1.00 88.44 173 SER A N 1
ATOM 1353 C CA . SER A 1 173 ? 10.719 2.439 2.973 1.00 88.44 173 SER A CA 1
ATOM 1354 C C . SER A 1 173 ? 9.534 1.582 3.439 1.00 88.44 173 SER A C 1
ATOM 1356 O O . SER A 1 173 ? 8.840 1.006 2.599 1.00 88.44 173 SER A O 1
ATOM 1358 N N . GLN A 1 174 ? 9.252 1.524 4.747 1.00 90.75 174 GLN A N 1
ATOM 1359 C CA . GLN A 1 174 ? 8.118 0.758 5.285 1.00 90.75 174 GLN A CA 1
ATOM 1360 C C . GLN A 1 174 ? 6.775 1.244 4.727 1.00 90.75 174 GLN A C 1
ATOM 1362 O O . GLN A 1 174 ? 5.846 0.451 4.594 1.00 90.75 174 GLN A O 1
ATOM 1367 N N . ILE A 1 175 ? 6.680 2.524 4.348 1.00 87.19 175 ILE A N 1
ATOM 1368 C CA . ILE A 1 175 ? 5.467 3.117 3.772 1.00 87.19 175 ILE A CA 1
ATOM 1369 C C . ILE A 1 175 ? 5.042 2.373 2.504 1.00 87.19 175 ILE A C 1
ATOM 1371 O O . ILE A 1 175 ? 3.869 2.037 2.369 1.00 87.19 175 ILE A O 1
ATOM 1375 N N . TYR A 1 176 ? 5.979 2.049 1.608 1.00 85.38 176 TYR A N 1
ATOM 1376 C CA . TYR A 1 176 ? 5.668 1.333 0.365 1.00 85.38 176 TYR A CA 1
ATOM 1377 C C . TYR A 1 176 ? 5.106 -0.064 0.627 1.00 85.38 176 TYR A C 1
ATOM 1379 O O . TYR A 1 176 ? 4.170 -0.490 -0.040 1.00 85.38 176 TYR A O 1
ATOM 1387 N N . ILE A 1 177 ? 5.643 -0.764 1.627 1.00 88.94 177 ILE A N 1
ATOM 1388 C CA . ILE A 1 177 ? 5.160 -2.098 1.993 1.00 88.94 177 ILE A CA 1
ATOM 1389 C C . ILE A 1 177 ? 3.788 -2.018 2.653 1.00 88.94 177 ILE A C 1
ATOM 1391 O O . ILE A 1 177 ? 2.939 -2.856 2.367 1.00 88.94 177 ILE A O 1
ATOM 1395 N N . MET A 1 178 ? 3.536 -1.004 3.488 1.00 87.12 178 MET A N 1
ATOM 1396 C CA . MET A 1 178 ? 2.208 -0.802 4.074 1.00 87.12 178 MET A CA 1
ATOM 1397 C C . MET A 1 178 ? 1.133 -0.653 2.992 1.00 87.12 178 MET A C 1
ATOM 1399 O O . MET A 1 178 ? 0.059 -1.222 3.152 1.00 87.12 178 MET A O 1
ATOM 1403 N N . TRP A 1 179 ? 1.433 0.015 1.871 1.00 81.69 179 TRP A N 1
ATOM 1404 C CA . TRP A 1 179 ? 0.528 0.066 0.716 1.00 81.69 179 TRP A CA 1
ATOM 1405 C C . TRP A 1 179 ? 0.273 -1.309 0.094 1.00 81.69 179 TRP A C 1
ATOM 1407 O O . TRP A 1 179 ? -0.865 -1.612 -0.241 1.00 81.69 179 TRP A O 1
ATOM 1417 N N . CYS A 1 180 ? 1.293 -2.165 -0.015 1.00 81.81 180 CYS A N 1
ATOM 1418 C CA . CYS A 1 180 ? 1.110 -3.536 -0.500 1.00 81.81 180 CYS A CA 1
ATOM 1419 C C . CYS A 1 180 ? 0.258 -4.393 0.449 1.00 81.81 180 CYS A C 1
ATOM 1421 O O . CYS A 1 180 ? -0.459 -5.279 -0.005 1.00 81.81 180 CYS A O 1
ATOM 1423 N N . CYS A 1 181 ? 0.356 -4.160 1.760 1.00 78.19 181 CYS A N 1
ATOM 1424 C CA . CYS A 1 181 ? -0.404 -4.903 2.765 1.00 78.19 181 CYS A CA 1
ATOM 1425 C C . CYS A 1 181 ? -1.850 -4.411 2.927 1.00 78.19 181 CYS A C 1
ATOM 1427 O O . CYS A 1 181 ? -2.664 -5.146 3.480 1.00 78.19 181 CYS A O 1
ATOM 1429 N N . PHE A 1 182 ? -2.162 -3.186 2.493 1.00 68.06 182 PHE A N 1
ATOM 1430 C CA . PHE A 1 182 ? -3.492 -2.590 2.654 1.00 68.06 182 PHE A CA 1
ATOM 1431 C C . PHE A 1 182 ? -4.546 -3.212 1.718 1.00 68.06 182 PHE A C 1
ATOM 1433 O O . PHE A 1 182 ? -5.724 -3.215 2.072 1.00 68.06 182 PHE A O 1
ATOM 1440 N N . GLY A 1 183 ? -4.107 -3.800 0.594 1.00 46.44 183 GLY A N 1
ATOM 1441 C CA . GLY A 1 183 ? -4.975 -4.330 -0.465 1.00 46.44 183 GLY A CA 1
ATOM 1442 C C . GLY A 1 183 ? -5.289 -3.290 -1.527 1.00 46.44 183 GLY A C 1
ATOM 1443 O O . GLY A 1 183 ? -5.794 -2.207 -1.160 1.00 46.44 183 GLY A O 1
#

Radius of gyration: 21.08 Å; chains: 1; bounding box: 49×39×59 Å

pLDDT: mean 90.27, std 5.47, range [46.44, 96.44]

Organism: Verticillium longisporum (NCBI:txid100787)